Protein AF-A0A852DQ60-F1 (afdb_monomer)

pLDDT: mean 92.2, std 7.35, range [62.75, 98.69]

Sequence (88 aa):
LIISFTSQISRLLQKDAEQESQMRAEIQTMKQELATISMMDEFARYARLERKINKMTDKLKTHVKARTAQLAKIKWVINIVFYIVQVS

Structure (mmCIF, N/CA/C/O backbone):
data_AF-A0A852DQ60-F1
#
_entry.id   AF-A0A852DQ60-F1
#
loop_
_atom_site.group_PDB
_atom_site.id
_atom_site.type_symbol
_atom_site.label_atom_id
_atom_site.label_a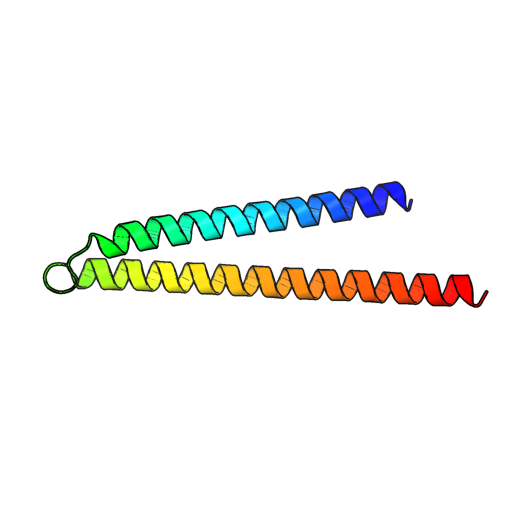lt_id
_atom_site.label_comp_id
_atom_site.label_asym_id
_atom_site.label_entity_id
_atom_site.label_seq_id
_atom_site.pdbx_PDB_ins_code
_atom_site.Cartn_x
_atom_site.Cartn_y
_atom_site.Cartn_z
_atom_site.occupancy
_atom_site.B_iso_or_equiv
_atom_site.auth_seq_id
_atom_site.auth_comp_id
_atom_site.auth_asym_id
_atom_site.auth_atom_id
_atom_site.pdbx_PDB_model_num
ATOM 1 N N . LEU A 1 1 ? 23.136 12.609 -22.265 1.00 62.75 1 LEU A N 1
ATOM 2 C CA . LEU A 1 1 ? 21.768 12.052 -22.417 1.00 62.75 1 LEU A CA 1
ATOM 3 C C . LEU A 1 1 ? 21.526 10.853 -21.495 1.00 62.75 1 LEU A C 1
ATOM 5 O O . LEU A 1 1 ? 20.684 10.972 -20.617 1.00 62.75 1 LEU A O 1
ATOM 9 N N . ILE A 1 2 ? 22.304 9.767 -21.597 1.00 70.81 2 ILE A N 1
ATOM 10 C CA . ILE A 1 2 ? 22.135 8.549 -20.770 1.00 70.81 2 ILE A CA 1
ATOM 11 C C . ILE A 1 2 ? 22.230 8.836 -19.258 1.00 70.81 2 ILE A C 1
ATOM 13 O O . ILE A 1 2 ? 21.332 8.459 -18.518 1.00 70.81 2 ILE A O 1
ATOM 17 N N . ILE A 1 3 ? 23.248 9.583 -18.809 1.00 73.94 3 ILE A N 1
ATOM 18 C CA . ILE A 1 3 ? 23.449 9.931 -17.383 1.00 73.94 3 ILE A CA 1
ATOM 19 C C . ILE A 1 3 ? 22.292 10.782 -16.822 1.00 73.94 3 ILE A C 1
ATOM 21 O O . ILE A 1 3 ? 21.881 10.630 -15.675 1.00 73.94 3 ILE A O 1
ATOM 25 N N . SER A 1 4 ? 21.724 11.673 -17.639 1.00 75.44 4 SER A N 1
ATOM 26 C CA . SER A 1 4 ? 20.586 12.500 -17.221 1.00 75.44 4 SER A CA 1
ATOM 27 C C . SER A 1 4 ? 19.309 11.658 -17.117 1.00 75.44 4 SER A C 1
ATOM 29 O O . SER A 1 4 ? 18.578 11.761 -16.133 1.00 75.44 4 SER A O 1
ATOM 31 N N . PHE A 1 5 ? 19.096 10.745 -18.067 1.00 75.81 5 PHE A N 1
ATOM 32 C CA . PHE A 1 5 ? 17.962 9.825 -18.076 1.00 75.81 5 PHE A CA 1
ATOM 33 C C . PHE A 1 5 ? 17.986 8.840 -16.896 1.00 75.81 5 PHE A C 1
ATOM 35 O O . PHE A 1 5 ? 16.979 8.680 -16.208 1.00 75.81 5 PHE A O 1
ATOM 42 N N . THR A 1 6 ? 19.143 8.244 -16.590 1.00 80.31 6 THR A N 1
ATOM 43 C CA . THR A 1 6 ? 19.290 7.359 -15.422 1.00 80.31 6 THR A CA 1
ATOM 44 C C . THR A 1 6 ? 19.064 8.110 -14.112 1.00 80.31 6 THR A C 1
ATOM 46 O O . THR A 1 6 ? 18.406 7.584 -13.219 1.00 80.31 6 THR A O 1
ATOM 49 N N . SER A 1 7 ? 19.517 9.365 -14.007 1.00 82.12 7 SER A N 1
ATOM 50 C CA . SER A 1 7 ? 19.290 10.186 -12.810 1.00 82.12 7 SER A CA 1
ATOM 51 C C . SER A 1 7 ? 17.805 10.495 -12.564 1.00 82.12 7 SER A C 1
ATOM 53 O O . SER A 1 7 ? 17.344 10.450 -11.423 1.00 82.12 7 SER A O 1
ATOM 55 N N . GLN A 1 8 ? 17.039 10.755 -13.629 1.00 83.31 8 GLN A N 1
ATOM 56 C CA . GLN A 1 8 ? 15.596 11.003 -13.564 1.00 83.31 8 GLN A CA 1
ATOM 57 C C . GLN A 1 8 ? 14.842 9.743 -13.117 1.00 83.31 8 GLN A C 1
ATOM 59 O O . GLN A 1 8 ? 14.022 9.815 -12.204 1.00 83.31 8 GLN A O 1
ATOM 64 N N . ILE A 1 9 ? 15.174 8.580 -13.692 1.00 82.62 9 ILE A N 1
ATOM 65 C CA . ILE A 1 9 ? 14.584 7.291 -13.300 1.00 82.62 9 ILE A CA 1
ATOM 66 C C . ILE A 1 9 ? 14.885 6.974 -11.833 1.00 82.62 9 ILE A C 1
ATOM 68 O O . ILE A 1 9 ? 13.968 6.633 -11.090 1.00 82.62 9 ILE A O 1
ATOM 72 N N . SER A 1 10 ? 16.134 7.128 -11.387 1.00 84.62 10 SER A N 1
ATOM 73 C CA . SER A 1 10 ? 16.509 6.854 -9.995 1.00 84.62 10 SER A CA 1
ATOM 74 C C . SER A 1 10 ? 15.728 7.715 -9.002 1.00 84.62 10 SER A C 1
ATOM 76 O O . SER A 1 10 ? 15.245 7.194 -8.000 1.00 84.62 10 SER A O 1
ATOM 78 N N . ARG A 1 11 ? 15.536 9.009 -9.297 1.00 86.19 11 ARG A N 1
ATOM 79 C CA . ARG A 1 11 ? 14.745 9.915 -8.447 1.00 86.19 11 ARG A CA 1
ATOM 80 C C . ARG A 1 11 ? 13.274 9.511 -8.374 1.00 86.19 11 ARG A C 1
ATOM 82 O O . ARG A 1 11 ? 12.695 9.534 -7.292 1.00 86.19 11 ARG A O 1
ATOM 89 N N . LEU A 1 12 ? 12.677 9.124 -9.502 1.00 82.62 12 LEU A N 1
ATOM 90 C CA . LEU A 1 12 ? 11.2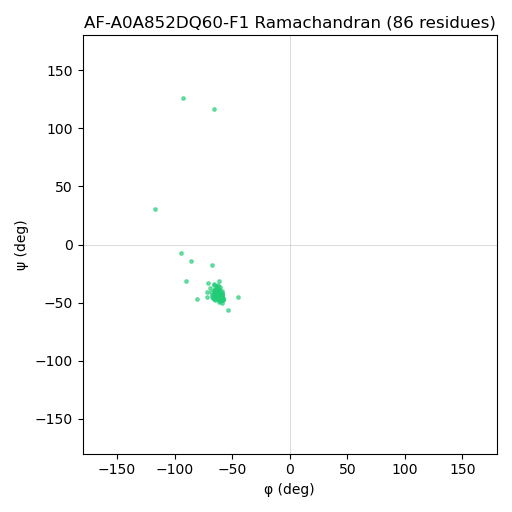94 8.640 -9.534 1.00 82.62 12 LEU A CA 1
ATOM 91 C C . LEU A 1 12 ? 11.143 7.350 -8.716 1.00 82.62 12 LEU A C 1
ATOM 93 O O . LEU A 1 12 ? 10.268 7.264 -7.860 1.00 82.62 12 LEU A O 1
ATOM 97 N N . LEU A 1 13 ? 12.058 6.393 -8.895 1.00 84.62 13 LEU A N 1
ATOM 98 C CA . LEU A 1 13 ? 12.034 5.125 -8.165 1.00 84.62 13 LEU A CA 1
ATOM 99 C C . LEU A 1 13 ? 12.268 5.282 -6.662 1.00 84.62 13 LEU A C 1
ATOM 101 O O . LEU A 1 13 ? 11.691 4.512 -5.890 1.00 84.62 13 LEU A O 1
ATOM 105 N N . GLN A 1 14 ? 13.111 6.236 -6.253 1.00 88.19 14 GLN A N 1
ATOM 106 C CA . GLN A 1 14 ? 13.318 6.581 -4.846 1.00 88.19 14 GLN A CA 1
ATOM 107 C C . GLN A 1 14 ? 12.053 7.175 -4.235 1.00 88.19 14 GLN A C 1
ATOM 109 O O . GLN A 1 14 ? 11.631 6.722 -3.175 1.00 88.19 14 GLN A O 1
ATOM 114 N N . LYS A 1 15 ? 11.416 8.126 -4.927 1.00 87.00 15 LYS A N 1
ATOM 115 C CA . LYS A 1 15 ? 10.180 8.754 -4.455 1.00 87.00 15 LYS A CA 1
ATOM 116 C C . LYS A 1 15 ? 9.053 7.734 -4.273 1.00 87.00 15 LYS A C 1
ATOM 118 O O . LYS A 1 15 ? 8.381 7.755 -3.245 1.00 87.00 15 LYS A O 1
ATOM 123 N N . ASP A 1 16 ? 8.883 6.816 -5.225 1.00 87.12 16 ASP A N 1
ATOM 124 C CA . ASP A 1 16 ? 7.886 5.747 -5.097 1.00 87.12 16 ASP A CA 1
ATOM 125 C C . ASP A 1 16 ? 8.199 4.820 -3.911 1.00 87.12 16 ASP A C 1
ATOM 127 O O . ASP A 1 16 ? 7.300 4.446 -3.161 1.00 87.12 16 ASP A O 1
ATOM 131 N N . ALA A 1 17 ? 9.474 4.465 -3.712 1.00 88.88 17 ALA A N 1
ATOM 132 C CA . ALA A 1 17 ? 9.890 3.597 -2.611 1.00 88.88 17 ALA A CA 1
ATOM 133 C C . ALA A 1 17 ? 9.680 4.252 -1.235 1.00 88.88 17 ALA A C 1
ATOM 135 O O . ALA A 1 17 ? 9.241 3.588 -0.295 1.00 88.88 17 ALA A O 1
ATOM 136 N N . GLU A 1 18 ? 9.961 5.549 -1.116 1.00 93.38 18 GLU A N 1
ATOM 137 C CA . GLU A 1 18 ? 9.732 6.314 0.109 1.00 93.38 18 GLU A CA 1
ATOM 138 C C . GLU A 1 18 ? 8.236 6.418 0.424 1.00 93.38 18 GLU A C 1
ATOM 140 O O . GLU A 1 18 ? 7.820 6.135 1.548 1.00 93.38 18 GLU A O 1
ATOM 145 N N . GLN A 1 19 ? 7.409 6.697 -0.589 1.00 92.00 19 GLN A N 1
ATOM 146 C CA . GLN A 1 19 ? 5.956 6.719 -0.438 1.00 92.00 19 GLN A CA 1
ATOM 147 C C . GLN A 1 19 ? 5.400 5.345 -0.027 1.00 92.00 19 GLN A C 1
ATOM 149 O O . GLN A 1 19 ? 4.576 5.258 0.885 1.00 92.00 19 GLN A O 1
ATOM 154 N N . GLU A 1 20 ? 5.860 4.254 -0.649 1.00 94.25 20 GLU A N 1
ATOM 155 C CA . GLU A 1 20 ? 5.482 2.891 -0.252 1.00 94.25 20 GLU A CA 1
ATOM 156 C C . GLU A 1 20 ? 5.893 2.582 1.195 1.00 94.25 20 GLU A C 1
ATOM 158 O O . GLU A 1 20 ? 5.124 1.960 1.932 1.00 94.25 20 GLU A O 1
ATOM 163 N N . SER A 1 21 ? 7.087 3.015 1.612 1.00 95.69 21 SER A N 1
ATOM 164 C CA . SER A 1 21 ? 7.587 2.849 2.981 1.00 95.69 21 SER A CA 1
ATOM 165 C C . SER A 1 21 ? 6.713 3.592 3.992 1.00 95.69 21 SER A C 1
ATOM 167 O O . SER A 1 21 ? 6.270 3.006 4.982 1.00 95.69 21 SER A O 1
ATOM 169 N N . GLN A 1 22 ? 6.370 4.848 3.699 1.00 96.69 22 GLN A N 1
ATOM 170 C CA . GLN A 1 22 ? 5.494 5.659 4.541 1.00 96.69 22 GLN A CA 1
ATOM 171 C C . GLN A 1 22 ? 4.103 5.026 4.685 1.00 96.69 22 GLN A C 1
ATOM 173 O O . GLN A 1 22 ? 3.606 4.863 5.798 1.00 96.69 22 GLN A O 1
ATOM 178 N N . MET A 1 23 ? 3.505 4.570 3.581 1.00 97.25 23 MET A N 1
ATOM 179 C CA . MET A 1 23 ? 2.210 3.880 3.615 1.00 97.25 23 MET A CA 1
ATOM 180 C C . MET A 1 23 ? 2.263 2.583 4.432 1.00 97.25 23 MET A C 1
ATOM 182 O O . MET A 1 23 ? 1.311 2.262 5.145 1.00 97.25 23 MET A O 1
ATOM 186 N N . ARG A 1 24 ? 3.366 1.824 4.353 1.00 97.94 24 ARG A N 1
ATOM 187 C CA . ARG A 1 24 ? 3.570 0.625 5.185 1.00 97.94 24 ARG A CA 1
ATOM 188 C C . ARG A 1 24 ? 3.644 0.987 6.662 1.00 97.94 24 ARG A C 1
ATOM 190 O O . ARG A 1 24 ? 3.006 0.301 7.457 1.00 97.94 24 ARG A O 1
ATOM 197 N N . ALA A 1 25 ? 4.374 2.042 7.015 1.00 98.12 25 ALA A N 1
ATOM 198 C CA . ALA A 1 25 ? 4.469 2.517 8.391 1.00 98.12 25 ALA A CA 1
ATOM 199 C C . ALA A 1 25 ? 3.090 2.919 8.936 1.00 98.12 25 ALA A C 1
ATOM 201 O O . ALA A 1 25 ? 2.687 2.425 9.983 1.00 98.12 25 ALA A O 1
ATOM 202 N N . GLU A 1 26 ? 2.312 3.702 8.182 1.00 97.94 26 GLU A N 1
ATOM 203 C CA . GLU A 1 26 ? 0.947 4.089 8.568 1.00 97.94 26 GLU A CA 1
ATOM 204 C C . GLU A 1 26 ? 0.021 2.882 8.770 1.00 97.94 26 GLU A C 1
ATOM 206 O O . GLU A 1 26 ? -0.738 2.832 9.739 1.00 97.94 26 GLU A O 1
ATOM 211 N N . ILE A 1 27 ? 0.088 1.882 7.881 1.00 98.50 27 ILE A N 1
ATOM 212 C CA . ILE A 1 27 ? -0.680 0.638 8.029 1.00 98.50 27 ILE A CA 1
ATOM 213 C C . ILE A 1 27 ? -0.284 -0.094 9.315 1.00 98.50 27 ILE A C 1
ATOM 215 O O . ILE A 1 27 ? -1.167 -0.588 10.015 1.00 98.50 27 ILE A O 1
ATOM 219 N N . GLN A 1 28 ? 1.010 -0.176 9.636 1.00 98.50 28 GLN A N 1
ATOM 220 C CA . GLN A 1 28 ? 1.467 -0.828 10.867 1.00 98.50 28 GLN A CA 1
ATOM 221 C C . GLN A 1 28 ? 1.007 -0.075 12.113 1.00 98.50 28 GLN A C 1
ATOM 223 O O . GLN A 1 28 ? 0.483 -0.703 13.029 1.00 98.50 28 GLN A O 1
ATOM 228 N N . THR A 1 29 ? 1.101 1.255 12.119 1.00 98.50 29 THR A N 1
ATOM 229 C CA . THR A 1 29 ? 0.585 2.085 13.214 1.00 98.50 29 THR A CA 1
ATOM 230 C C . THR A 1 29 ? -0.911 1.856 13.428 1.00 98.50 29 THR A C 1
ATOM 232 O O . THR A 1 29 ? -1.344 1.611 14.549 1.00 98.50 29 THR A O 1
ATOM 235 N N . MET A 1 30 ? -1.714 1.848 12.357 1.00 98.44 30 MET A N 1
ATOM 236 C CA . ME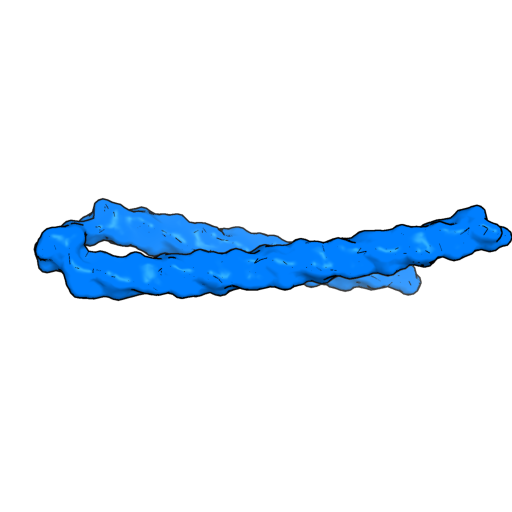T A 1 30 ? -3.151 1.573 12.478 1.00 98.44 30 MET A CA 1
ATOM 237 C C . MET A 1 30 ? -3.440 0.143 12.944 1.00 98.44 30 MET A C 1
ATOM 239 O O . MET A 1 3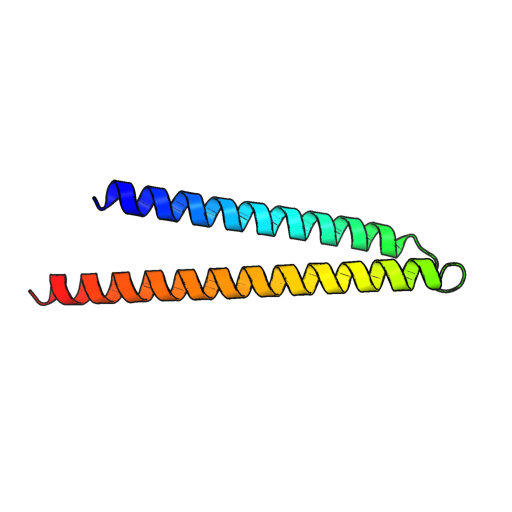0 ? -4.405 -0.070 13.668 1.00 98.44 30 MET A O 1
ATOM 243 N N . LYS A 1 31 ? -2.631 -0.850 12.555 1.00 98.44 31 LYS A N 1
ATOM 244 C CA . LYS A 1 31 ? -2.771 -2.228 13.057 1.00 98.44 31 LYS A CA 1
ATOM 245 C C . LYS A 1 31 ? -2.468 -2.330 14.549 1.00 98.44 31 LYS A C 1
ATOM 247 O O . LYS A 1 31 ? -3.157 -3.067 15.246 1.00 98.44 31 LYS A O 1
ATOM 252 N N . GLN A 1 32 ? -1.466 -1.595 15.027 1.00 98.44 32 GLN A N 1
ATOM 253 C CA . GLN A 1 32 ? -1.168 -1.496 16.455 1.00 98.44 32 GLN A CA 1
ATOM 254 C C . GLN A 1 32 ? -2.319 -0.826 17.208 1.00 98.44 32 GLN A C 1
ATOM 256 O O . GLN A 1 32 ? -2.730 -1.336 18.242 1.00 98.44 32 GLN A O 1
ATOM 261 N N .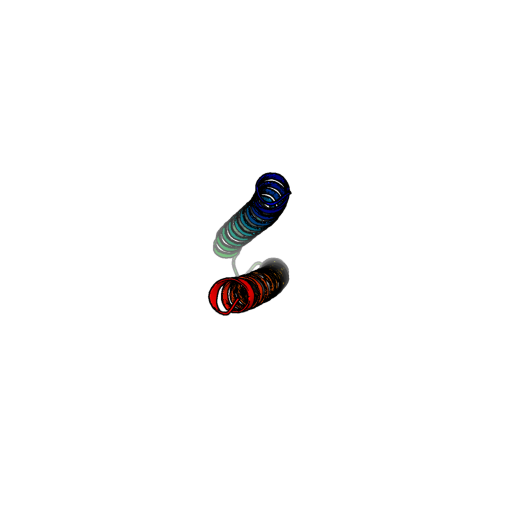 GLU A 1 33 ? -2.892 0.250 16.662 1.00 98.06 33 GLU A N 1
ATOM 262 C CA . GLU A 1 33 ? -4.092 0.877 17.228 1.00 98.06 33 GLU A CA 1
ATOM 263 C C . GLU A 1 33 ? -5.289 -0.089 17.234 1.00 98.06 33 GLU A C 1
ATOM 265 O O . GLU A 1 33 ? -5.986 -0.200 18.233 1.00 98.06 33 GLU A O 1
ATOM 270 N N . LEU A 1 34 ? -5.516 -0.845 16.156 1.00 98.31 34 LEU A N 1
ATOM 271 C CA . LEU A 1 34 ? -6.611 -1.816 16.091 1.00 98.31 34 LEU A CA 1
ATOM 272 C C . LEU A 1 34 ? -6.484 -2.898 17.171 1.00 98.31 34 LEU A C 1
ATOM 274 O O . LEU A 1 34 ? -7.494 -3.317 17.728 1.00 98.31 34 LEU A O 1
ATOM 278 N N . ALA A 1 35 ? -5.257 -3.322 17.486 1.00 97.81 35 ALA A N 1
ATOM 279 C CA . ALA A 1 35 ? -4.988 -4.332 18.506 1.00 97.81 35 ALA A CA 1
ATOM 280 C C . ALA A 1 35 ? -5.317 -3.870 19.937 1.00 97.81 35 ALA A C 1
ATOM 282 O O . ALA A 1 35 ? -5.452 -4.716 20.818 1.00 97.81 35 ALA A O 1
ATOM 283 N N . THR A 1 36 ? -5.451 -2.560 20.181 1.00 97.69 36 THR A N 1
ATOM 284 C CA . THR A 1 36 ? -5.828 -2.021 21.499 1.00 97.69 36 THR A CA 1
ATOM 285 C C . THR A 1 36 ? -7.329 -1.776 21.648 1.00 97.69 36 THR A C 1
ATOM 287 O O . THR A 1 36 ? -7.782 -1.475 22.749 1.00 97.69 36 THR A O 1
ATOM 290 N N . ILE A 1 37 ? -8.108 -1.912 20.571 1.00 97.62 37 ILE A N 1
ATOM 291 C CA . ILE A 1 37 ? -9.552 -1.664 20.568 1.00 97.62 37 ILE A CA 1
ATOM 292 C C . ILE A 1 37 ? -10.294 -2.970 20.852 1.00 97.62 37 ILE A C 1
ATOM 294 O O . ILE A 1 37 ? -10.127 -3.959 20.132 1.00 97.62 37 ILE A O 1
ATOM 298 N N . SER A 1 38 ? -11.173 -2.963 21.858 1.00 96.81 38 SER A N 1
ATOM 299 C CA . SER A 1 38 ? -12.041 -4.111 22.136 1.00 96.81 38 SER A CA 1
ATOM 300 C C . SER A 1 38 ? -13.023 -4.309 20.984 1.00 96.81 38 SER A C 1
ATOM 302 O O . SER A 1 38 ? -13.880 -3.468 20.720 1.00 96.81 38 SER A O 1
ATOM 304 N N . MET A 1 39 ? -12.936 -5.444 20.292 1.00 93.75 39 MET A N 1
ATOM 305 C CA . MET A 1 39 ? -13.900 -5.789 19.244 1.00 93.75 39 MET A CA 1
ATOM 306 C C . MET A 1 39 ? -15.327 -5.918 19.803 1.00 93.75 39 MET A C 1
ATOM 308 O O . MET A 1 39 ? -16.282 -5.635 19.085 1.00 93.75 39 MET A O 1
ATOM 312 N N . MET A 1 40 ? -15.466 -6.340 21.063 1.00 94.62 40 MET A N 1
ATOM 313 C CA . MET A 1 40 ? -16.759 -6.593 21.699 1.00 94.62 40 MET A CA 1
ATOM 314 C C . MET A 1 40 ? -17.414 -5.295 22.181 1.00 94.62 40 MET A C 1
ATOM 316 O O . MET A 1 40 ? -18.577 -5.048 21.873 1.00 94.62 40 MET A O 1
ATOM 320 N N . ASP A 1 41 ? -16.648 -4.440 22.864 1.00 97.75 41 ASP A N 1
ATOM 321 C CA . ASP A 1 41 ? -17.175 -3.221 23.495 1.00 97.75 41 ASP A CA 1
ATOM 322 C C . ASP A 1 41 ? -17.138 -2.011 22.550 1.00 97.75 41 ASP A C 1
ATOM 324 O O . ASP A 1 41 ? -17.997 -1.132 22.601 1.00 97.75 41 ASP A O 1
ATOM 328 N N . GLU A 1 42 ? -16.157 -1.971 21.643 1.00 98.12 42 GLU A N 1
ATOM 329 C CA . GLU A 1 42 ? -15.907 -0.860 20.720 1.00 98.12 42 GLU A CA 1
ATOM 330 C C . GLU A 1 42 ? -16.066 -1.274 19.244 1.00 98.12 42 GLU A C 1
ATOM 332 O O . GLU A 1 42 ? -15.425 -0.703 18.354 1.00 98.12 42 GLU A O 1
ATOM 337 N N . PHE A 1 43 ? -16.949 -2.236 18.943 1.00 97.06 43 PHE A N 1
ATOM 338 C CA . PHE A 1 43 ? -17.137 -2.811 17.600 1.00 97.06 43 PHE A CA 1
ATOM 339 C C . PHE A 1 43 ? -17.190 -1.768 16.471 1.00 97.06 43 PHE A C 1
ATOM 341 O O . PHE A 1 43 ? -16.539 -1.913 15.436 1.00 97.06 43 PHE A O 1
ATOM 348 N N . ALA A 1 44 ? -17.939 -0.677 16.661 1.00 97.94 44 ALA A N 1
ATOM 349 C CA . ALA A 1 44 ? -18.067 0.366 15.645 1.00 97.94 44 ALA A CA 1
ATOM 350 C C . ALA A 1 44 ? -16.729 1.062 15.338 1.00 97.94 44 ALA A C 1
ATOM 352 O O . ALA A 1 44 ? -16.450 1.384 14.179 1.00 97.94 44 ALA A O 1
ATOM 353 N N . ARG A 1 45 ? -15.897 1.296 16.359 1.00 98.12 45 ARG A N 1
ATOM 354 C CA . ARG A 1 45 ? -14.562 1.881 16.206 1.00 98.12 45 ARG A CA 1
ATOM 355 C C . ARG A 1 45 ? -13.613 0.870 15.565 1.00 98.12 45 ARG A C 1
ATOM 357 O O . ARG A 1 45 ? -12.942 1.227 14.596 1.00 98.12 45 ARG A O 1
ATOM 364 N N . TYR A 1 46 ? -13.645 -0.382 16.029 1.00 98.44 46 TYR A N 1
ATOM 365 C CA . TYR A 1 46 ? -12.880 -1.490 15.456 1.00 98.44 46 TYR A CA 1
ATOM 366 C C . TYR A 1 46 ? -13.147 -1.622 13.950 1.00 98.44 46 TYR A C 1
ATOM 368 O O . TYR A 1 46 ? -12.238 -1.474 13.136 1.00 98.44 46 TYR A O 1
ATOM 376 N N . ALA A 1 47 ? -14.414 -1.778 13.558 1.00 98.31 47 ALA A N 1
ATOM 377 C CA . ALA A 1 47 ? -14.814 -1.983 12.167 1.00 98.31 47 ALA A CA 1
ATOM 378 C C . ALA A 1 47 ? -14.449 -0.796 11.256 1.00 98.31 47 ALA A C 1
ATOM 380 O O . ALA A 1 47 ? -14.110 -0.974 10.083 1.00 98.31 47 ALA A O 1
ATOM 381 N N . ARG A 1 48 ? -14.505 0.443 11.768 1.00 98.50 48 ARG A N 1
ATOM 382 C CA . ARG A 1 48 ? -14.075 1.632 11.010 1.00 98.50 48 ARG A CA 1
ATOM 383 C C . ARG A 1 48 ? -12.570 1.625 10.769 1.00 98.50 48 ARG A C 1
ATOM 385 O O . ARG A 1 48 ? -12.142 1.904 9.645 1.00 98.50 48 ARG A O 1
ATOM 392 N N . LEU A 1 49 ? -11.783 1.313 11.796 1.00 98.56 49 LEU A N 1
ATOM 393 C CA . LEU A 1 49 ? -10.331 1.273 11.684 1.00 98.56 49 LEU A CA 1
ATOM 394 C C . LEU A 1 49 ? -9.874 0.108 10.797 1.00 98.56 49 LEU A C 1
ATOM 396 O O . LEU A 1 49 ? -9.045 0.309 9.913 1.00 98.56 49 LEU A O 1
ATOM 400 N N . GLU A 1 50 ? -10.498 -1.060 10.927 1.00 98.44 50 GLU A N 1
ATOM 401 C CA . GLU A 1 50 ? -10.271 -2.213 10.055 1.00 98.44 50 GLU A CA 1
ATOM 402 C C . GLU A 1 50 ? -10.542 -1.874 8.578 1.00 98.44 50 GLU A C 1
ATOM 404 O O . GLU A 1 50 ? -9.699 -2.107 7.709 1.00 98.44 50 GLU A O 1
ATOM 409 N N . ARG A 1 51 ? -11.670 -1.214 8.268 1.00 98.69 51 ARG A N 1
ATOM 410 C CA . ARG A 1 51 ? -11.963 -0.742 6.898 1.00 98.69 51 AR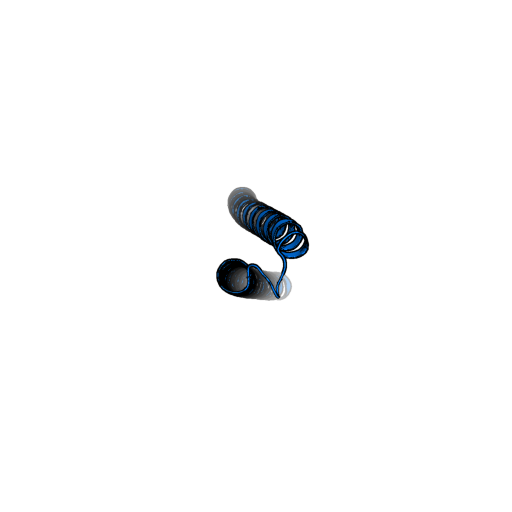G A CA 1
ATOM 411 C C . ARG A 1 51 ? -10.931 0.261 6.389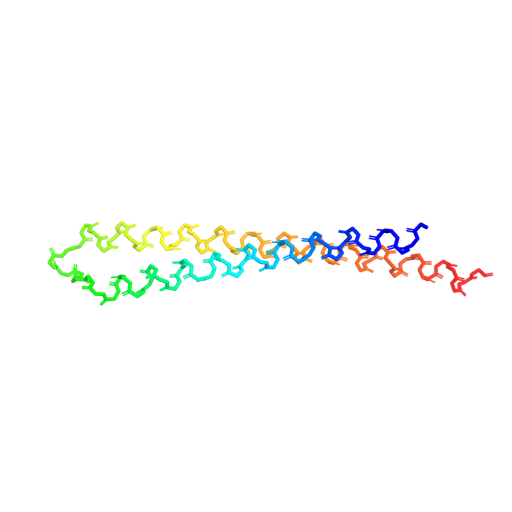 1.00 98.69 51 ARG A C 1
ATOM 413 O O . ARG A 1 51 ? -10.581 0.232 5.208 1.00 98.69 51 ARG A O 1
ATOM 420 N N . LYS A 1 52 ? -10.436 1.152 7.254 1.00 98.38 52 LYS A N 1
ATOM 421 C CA . LYS A 1 52 ? -9.387 2.117 6.898 1.00 98.38 52 LYS A CA 1
ATOM 422 C C . LYS A 1 52 ? -8.067 1.407 6.579 1.00 98.38 52 LYS A C 1
ATOM 424 O O . LYS A 1 52 ? -7.443 1.741 5.572 1.00 98.38 52 LYS A O 1
ATOM 429 N N . ILE A 1 53 ? -7.690 0.401 7.371 1.00 98.62 53 ILE A N 1
ATOM 430 C CA . ILE A 1 53 ? -6.520 -0.456 7.124 1.00 98.62 53 ILE A CA 1
ATOM 431 C C . ILE A 1 53 ? -6.654 -1.164 5.776 1.00 98.62 53 ILE A C 1
ATOM 433 O O . ILE A 1 53 ? -5.723 -1.102 4.970 1.00 98.62 53 ILE A O 1
ATOM 437 N N . ASN A 1 54 ? -7.807 -1.771 5.492 1.00 98.50 54 ASN A N 1
ATOM 438 C CA . ASN A 1 54 ? -8.047 -2.458 4.220 1.00 98.50 54 ASN A CA 1
ATOM 439 C C . ASN A 1 54 ? -7.929 -1.495 3.034 1.00 98.50 54 ASN A C 1
ATOM 441 O O . ASN A 1 54 ? -7.165 -1.750 2.105 1.00 98.50 54 ASN A O 1
ATOM 445 N N . LYS A 1 55 ? -8.563 -0.319 3.120 1.00 98.50 55 LYS A N 1
ATOM 446 C CA . LYS A 1 55 ? -8.480 0.712 2.075 1.00 98.50 55 LYS A CA 1
ATOM 447 C C . LYS A 1 55 ? -7.043 1.166 1.810 1.00 98.50 55 LYS A C 1
ATOM 449 O O . LYS A 1 55 ? -6.649 1.307 0.655 1.00 98.50 55 LYS A O 1
ATOM 454 N N . MET A 1 56 ? -6.258 1.408 2.860 1.00 97.56 56 MET A N 1
ATOM 455 C CA . MET A 1 56 ? -4.855 1.816 2.718 1.00 97.56 56 MET A CA 1
ATOM 456 C C . MET A 1 56 ? -3.980 0.682 2.173 1.00 97.56 56 MET A C 1
ATOM 458 O O . MET A 1 56 ? -3.123 0.924 1.323 1.00 97.56 56 MET A O 1
ATOM 462 N N . THR A 1 57 ? -4.245 -0.557 2.589 1.00 97.88 57 THR A N 1
ATOM 463 C CA . THR A 1 57 ? -3.563 -1.758 2.085 1.00 97.88 57 THR A CA 1
ATOM 464 C C . THR A 1 57 ? -3.816 -1.964 0.591 1.00 97.88 57 THR A C 1
ATOM 466 O O . THR A 1 57 ? -2.872 -2.196 -0.165 1.00 97.88 57 THR A O 1
ATOM 469 N N . ASP A 1 58 ? -5.059 -1.806 0.134 1.00 98.06 58 ASP A N 1
ATOM 470 C CA . ASP A 1 58 ? -5.410 -1.914 -1.286 1.00 98.06 58 ASP A CA 1
ATOM 471 C C . ASP A 1 58 ? -4.754 -0.815 -2.125 1.00 98.06 58 ASP A C 1
ATOM 473 O O . ASP A 1 58 ? -4.261 -1.062 -3.235 1.00 98.06 58 ASP A O 1
ATOM 477 N N . LYS A 1 59 ? -4.679 0.398 -1.570 1.00 96.44 59 LYS A N 1
ATOM 478 C CA . LYS A 1 59 ? -3.973 1.520 -2.191 1.00 96.44 59 LYS A CA 1
ATOM 479 C C . LYS A 1 59 ? -2.488 1.194 -2.362 1.00 96.44 59 LYS A C 1
ATOM 481 O O . LYS A 1 59 ? -1.970 1.306 -3.472 1.00 96.44 59 LYS A O 1
ATOM 486 N N . LEU A 1 60 ? -1.829 0.706 -1.307 1.00 97.19 60 LEU A N 1
ATOM 487 C CA . LEU A 1 60 ? -0.426 0.285 -1.355 1.00 97.19 60 LEU A CA 1
ATOM 488 C C . LEU A 1 60 ? -0.207 -0.824 -2.393 1.00 97.19 60 LEU A C 1
ATOM 490 O O . LEU A 1 60 ? 0.713 -0.745 -3.203 1.00 97.19 60 LEU A O 1
ATOM 494 N N . LYS A 1 61 ? -1.079 -1.838 -2.422 1.00 96.56 61 LYS A N 1
ATOM 495 C CA . LYS A 1 61 ? -1.007 -2.936 -3.398 1.00 96.56 61 LYS A CA 1
ATOM 496 C C . LYS A 1 61 ? -1.094 -2.427 -4.837 1.00 96.56 61 LYS A C 1
ATOM 498 O O . LYS A 1 61 ? -0.386 -2.927 -5.709 1.00 96.56 61 LYS A O 1
ATOM 503 N N . THR A 1 62 ? -1.948 -1.437 -5.085 1.00 96.19 62 THR A N 1
ATOM 504 C CA . THR A 1 62 ? -2.101 -0.815 -6.407 1.00 96.19 62 THR A CA 1
ATOM 505 C C . THR A 1 62 ? -0.851 -0.024 -6.801 1.00 96.19 62 THR A C 1
ATOM 507 O O . THR A 1 62 ? -0.371 -0.189 -7.922 1.00 96.19 62 THR A O 1
ATOM 510 N N . HIS A 1 63 ? -0.275 0.751 -5.874 1.00 92.88 63 HIS A N 1
ATOM 511 C CA . HIS A 1 63 ? 0.988 1.470 -6.090 1.00 92.88 63 HIS A CA 1
ATOM 512 C C . HIS A 1 63 ? 2.142 0.521 -6.435 1.00 92.88 63 HIS A C 1
ATOM 514 O O . HIS A 1 63 ? 2.776 0.688 -7.477 1.00 92.88 63 HIS A O 1
ATOM 520 N N . VAL A 1 64 ? 2.340 -0.532 -5.635 1.00 93.69 64 VAL A N 1
ATOM 521 C CA . VAL A 1 64 ? 3.392 -1.535 -5.871 1.00 93.69 64 VAL A CA 1
ATOM 522 C C . VAL A 1 64 ? 3.227 -2.183 -7.246 1.00 93.69 64 VAL A C 1
ATOM 524 O O . VAL A 1 64 ? 4.188 -2.275 -8.006 1.00 93.69 64 VAL A O 1
ATOM 527 N N . LYS A 1 65 ? 2.003 -2.588 -7.614 1.00 94.00 65 LYS A N 1
ATOM 528 C CA . LYS A 1 65 ? 1.726 -3.172 -8.937 1.00 94.00 65 LYS A CA 1
ATOM 529 C C . LYS A 1 65 ? 2.078 -2.216 -10.077 1.00 94.00 65 LYS A C 1
ATOM 531 O O . LYS A 1 65 ? 2.707 -2.641 -11.046 1.00 94.00 65 LYS A O 1
ATOM 536 N N . ALA A 1 66 ? 1.685 -0.946 -9.968 1.00 91.88 66 ALA A N 1
ATOM 537 C CA . ALA A 1 66 ? 1.991 0.064 -10.976 1.00 91.88 66 ALA A CA 1
ATOM 538 C C . ALA A 1 66 ? 3.508 0.260 -11.125 1.00 91.88 66 ALA A C 1
ATOM 540 O O . ALA A 1 66 ? 4.023 0.216 -12.243 1.00 91.88 66 ALA A O 1
ATOM 541 N N . ARG A 1 67 ? 4.234 0.369 -10.005 1.00 90.94 67 ARG A N 1
ATOM 542 C CA . ARG A 1 67 ? 5.697 0.491 -9.981 1.00 90.94 67 ARG A CA 1
ATOM 543 C C . ARG A 1 67 ? 6.388 -0.727 -10.596 1.00 90.94 67 ARG A C 1
ATOM 545 O O . ARG A 1 67 ? 7.285 -0.578 -11.422 1.00 90.94 67 ARG A O 1
ATOM 552 N N . THR A 1 68 ? 5.955 -1.944 -10.258 1.00 91.31 68 THR A N 1
ATOM 553 C CA . THR A 1 68 ? 6.497 -3.174 -10.860 1.00 91.31 68 THR A CA 1
ATOM 554 C C . THR A 1 68 ? 6.265 -3.214 -12.372 1.00 91.31 68 THR A C 1
ATOM 556 O O . THR A 1 68 ? 7.180 -3.563 -13.118 1.00 91.31 68 THR A O 1
ATOM 559 N N . ALA A 1 69 ? 5.082 -2.813 -12.848 1.00 93.31 69 ALA A N 1
ATOM 560 C CA . ALA A 1 69 ? 4.789 -2.745 -14.279 1.00 93.31 69 ALA A CA 1
ATOM 561 C C . ALA A 1 69 ? 5.659 -1.702 -15.004 1.00 93.31 69 ALA A C 1
ATOM 563 O O . ALA A 1 69 ? 6.173 -1.970 -16.093 1.00 93.31 69 ALA A O 1
ATOM 564 N N . GLN A 1 70 ? 5.879 -0.533 -14.394 1.00 89.62 70 GLN A N 1
ATOM 565 C CA . GLN A 1 70 ? 6.779 0.495 -14.927 1.00 89.62 70 GLN A CA 1
ATOM 566 C C . GLN A 1 70 ? 8.225 -0.006 -15.015 1.00 89.62 70 GLN A C 1
ATOM 568 O O . GLN A 1 70 ? 8.860 0.142 -16.058 1.00 89.62 70 GLN A O 1
ATOM 573 N N . LEU A 1 71 ? 8.726 -0.661 -13.965 1.00 89.75 71 LEU A N 1
ATOM 574 C CA . LEU A 1 71 ? 10.059 -1.268 -13.956 1.00 89.75 71 LEU A CA 1
ATOM 575 C C . LEU A 1 71 ? 10.215 -2.336 -15.044 1.00 89.75 71 LEU A C 1
ATOM 577 O O . LEU A 1 71 ? 11.229 -2.356 -15.742 1.00 89.75 71 LEU A O 1
ATOM 581 N N . ALA A 1 72 ? 9.206 -3.191 -15.230 1.00 92.75 72 ALA A N 1
ATOM 582 C CA . ALA A 1 72 ? 9.205 -4.192 -16.294 1.00 92.75 72 ALA A CA 1
ATOM 583 C C . ALA A 1 72 ? 9.260 -3.543 -17.686 1.00 92.75 72 ALA A C 1
ATOM 585 O O . ALA A 1 72 ? 10.048 -3.973 -18.529 1.00 92.75 72 ALA A O 1
ATOM 586 N N . LYS A 1 73 ? 8.492 -2.467 -17.909 1.00 91.62 73 LYS A N 1
ATOM 587 C CA . LYS A 1 73 ? 8.524 -1.696 -19.161 1.00 91.62 73 LYS A CA 1
ATOM 588 C C . LYS A 1 73 ? 9.907 -1.088 -19.413 1.00 91.62 73 LYS A C 1
ATOM 590 O O . LYS A 1 73 ? 10.434 -1.238 -20.511 1.00 91.62 73 LYS A O 1
ATOM 595 N N . ILE A 1 74 ? 10.516 -0.452 -18.408 1.00 89.44 74 ILE A N 1
ATOM 596 C CA . ILE A 1 74 ? 11.867 0.129 -18.523 1.00 89.44 74 ILE A CA 1
ATOM 597 C C . ILE A 1 74 ? 12.888 -0.960 -18.869 1.00 89.44 74 ILE A C 1
ATOM 599 O O . ILE A 1 74 ? 13.665 -0.798 -19.808 1.00 89.44 74 ILE A O 1
ATOM 603 N N . LYS A 1 75 ? 12.855 -2.092 -18.156 1.00 89.44 75 LYS A N 1
ATOM 604 C CA . LYS A 1 75 ? 13.755 -3.225 -18.406 1.00 89.44 75 LYS A CA 1
ATOM 605 C C . LYS A 1 75 ? 13.609 -3.763 -19.830 1.00 89.44 75 LYS A C 1
ATOM 607 O O . LYS A 1 75 ? 14.613 -4.034 -20.481 1.00 89.44 75 LYS A O 1
ATOM 612 N N . TRP A 1 76 ? 12.376 -3.895 -20.316 1.00 95.00 76 TRP A N 1
ATOM 613 C CA . TRP A 1 76 ? 12.097 -4.361 -21.673 1.00 95.00 76 TRP A CA 1
ATOM 614 C C . TRP A 1 76 ? 12.663 -3.412 -22.738 1.00 95.00 76 TRP A C 1
ATOM 616 O O . TRP A 1 76 ? 13.344 -3.867 -23.654 1.00 95.00 76 TRP A O 1
ATOM 626 N N . VAL A 1 77 ? 12.469 -2.097 -22.575 1.00 91.00 77 VAL A N 1
ATOM 627 C CA . VAL A 1 77 ? 13.024 -1.082 -23.490 1.00 91.00 77 VAL A CA 1
ATOM 628 C C . VAL A 1 77 ? 14.552 -1.129 -23.511 1.00 91.00 77 VAL A C 1
ATOM 630 O O . VAL A 1 77 ? 15.143 -1.139 -24.588 1.00 91.00 77 VAL A O 1
ATOM 633 N N . ILE A 1 78 ? 15.198 -1.205 -22.341 1.00 87.94 78 ILE A N 1
ATOM 634 C CA . ILE A 1 78 ? 16.664 -1.313 -22.248 1.00 87.94 78 ILE A CA 1
ATOM 635 C C . ILE A 1 78 ? 17.160 -2.558 -22.991 1.00 87.94 78 ILE A C 1
ATOM 637 O O . ILE A 1 78 ? 18.136 -2.473 -23.732 1.00 87.94 78 ILE A O 1
ATOM 641 N N . ASN A 1 79 ? 16.473 -3.692 -22.835 1.00 91.44 79 ASN A N 1
ATOM 642 C CA . ASN A 1 79 ? 16.852 -4.939 -23.494 1.00 91.44 79 ASN A CA 1
ATOM 643 C C . ASN A 1 79 ? 16.773 -4.839 -25.027 1.00 91.44 79 ASN A C 1
ATOM 645 O O . ASN A 1 79 ? 17.661 -5.327 -25.716 1.00 91.44 79 ASN A O 1
ATOM 649 N N . ILE A 1 80 ? 15.748 -4.167 -25.565 1.00 93.56 80 ILE A N 1
ATOM 650 C CA . ILE A 1 80 ? 15.618 -3.930 -27.013 1.00 93.56 80 ILE A CA 1
ATOM 651 C C . ILE A 1 80 ? 16.742 -3.043 -27.534 1.00 93.56 80 ILE A C 1
ATOM 653 O O . ILE A 1 80 ? 17.361 -3.374 -28.541 1.00 93.56 80 ILE A O 1
ATOM 657 N N . VAL A 1 81 ? 17.015 -1.927 -26.853 1.00 91.06 81 VAL A N 1
A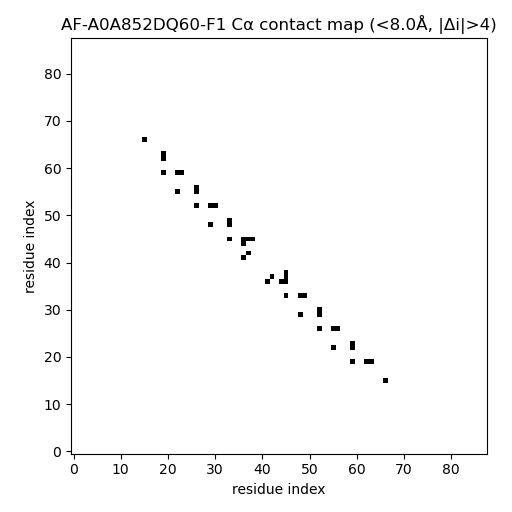TOM 658 C CA . VAL A 1 81 ? 18.087 -1.006 -27.259 1.00 91.06 81 VAL A CA 1
ATOM 659 C C . VAL A 1 81 ? 19.434 -1.727 -27.249 1.00 91.06 81 VAL A C 1
ATOM 661 O O . VAL A 1 81 ? 20.198 -1.600 -28.201 1.00 91.06 81 VAL A O 1
ATOM 664 N N . PHE A 1 82 ? 19.701 -2.524 -26.211 1.00 90.62 82 PHE A N 1
ATOM 665 C CA . PHE A 1 82 ? 20.923 -3.316 -26.113 1.00 90.62 82 PHE A CA 1
ATOM 666 C C . PHE A 1 82 ? 21.030 -4.358 -27.233 1.00 90.62 82 PHE A C 1
ATOM 668 O O . PHE A 1 82 ? 22.084 -4.471 -27.849 1.00 90.62 82 PHE A O 1
ATOM 675 N N . TYR A 1 83 ? 19.938 -5.062 -27.548 1.00 92.75 83 TYR A N 1
ATOM 676 C CA . TYR A 1 83 ? 19.902 -6.029 -28.647 1.00 92.75 83 TYR A CA 1
ATOM 677 C C . TYR A 1 83 ? 20.235 -5.383 -29.997 1.00 92.75 83 TYR A C 1
ATOM 679 O O . TYR A 1 83 ? 21.085 -5.894 -30.717 1.00 92.75 83 TYR A O 1
ATOM 687 N N . ILE A 1 84 ? 19.620 -4.239 -30.320 1.00 94.06 84 ILE A N 1
ATOM 688 C CA . ILE A 1 84 ? 19.887 -3.529 -31.581 1.00 94.06 84 ILE A CA 1
ATOM 689 C C . ILE A 1 84 ? 21.360 -3.120 -31.661 1.00 94.06 84 ILE A C 1
ATOM 691 O O . ILE A 1 84 ? 22.006 -3.399 -32.663 1.00 94.06 84 ILE A O 1
ATOM 695 N N . VAL A 1 85 ? 21.901 -2.505 -30.603 1.00 91.38 85 VAL A N 1
ATOM 696 C CA . VAL A 1 85 ? 23.307 -2.065 -30.562 1.00 91.38 85 VAL A CA 1
ATOM 697 C C . VAL A 1 85 ? 24.281 -3.240 -30.655 1.00 91.38 85 VAL A C 1
ATOM 699 O O . VAL A 1 85 ? 25.317 -3.094 -31.282 1.00 91.38 85 VAL A O 1
ATOM 702 N N . GLN A 1 86 ? 23.972 -4.392 -30.055 1.00 84.94 86 GLN A N 1
ATOM 703 C CA . GLN A 1 86 ? 24.831 -5.580 -30.116 1.00 84.94 86 GLN A CA 1
ATOM 704 C C . GLN A 1 86 ? 24.845 -6.236 -31.506 1.00 84.94 8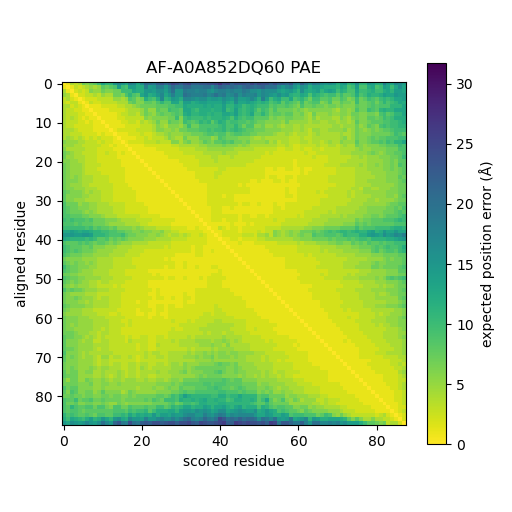6 GLN A C 1
ATOM 706 O O . GLN A 1 86 ? 25.839 -6.850 -31.884 1.00 84.94 86 GLN A O 1
ATOM 711 N N . VAL A 1 87 ? 23.720 -6.181 -32.223 1.00 85.81 87 VAL A N 1
ATOM 712 C CA . VAL A 1 87 ? 23.563 -6.785 -33.558 1.00 85.81 87 VAL A CA 1
ATOM 713 C C . VAL A 1 87 ? 24.045 -5.845 -34.678 1.00 85.81 87 VAL A C 1
ATOM 715 O O . VAL A 1 87 ? 24.237 -6.305 -35.802 1.00 85.81 87 VAL A O 1
ATOM 718 N N . SER A 1 88 ? 24.250 -4.558 -34.375 1.00 74.31 88 SER A N 1
ATOM 719 C CA . SER A 1 88 ? 24.812 -3.540 -35.282 1.00 74.31 88 SER A CA 1
ATOM 720 C C . SER A 1 88 ? 26.337 -3.561 -35.275 1.00 74.31 88 SER A C 1
ATOM 722 O O . SER A 1 88 ? 26.919 -3.380 -36.366 1.00 74.31 88 SER A O 1
#

Organism: Passerina amoena (NCBI:txid142471)

Secondary structure (DSSP, 8-state):
-HHHHHHHHHHHHHHHHHHHHHHHHHHHHHHHHHHHS-TTTSHHHHHHHHHHHHHHHHHHHHHHHHHHHHHHHHHHHHHHHHHHHHH-

Radius of gyration: 20.35 Å; Cα contacts (8 Å, |Δi|>4): 22; chains: 1; bounding box: 43×19×59 Å

InterPro domains:
  IPR028945 Get1 family [PF04420] (11-85)
  IPR029012 Helix hairpin bin domain superfamily [G3DSA:1.10.287.660] (4-81)

Mean predicted aligned error: 4.91 Å

Foldseek 3Di:
DVVVVVVVVVVVLVVLVVVLVVLVVVLVVLVVVLVPDDCVPRVVVNVVSVVVSVVSVVVSVVSVVVSVVVVVVVVVVVVVVVVVVVVD

Solvent-accessible surface area (backbone atoms only — not comparable to full-atom values): 4846 Å² total; per-residue (Å²): 108,68,72,59,52,52,52,52,51,51,53,52,55,48,53,54,51,51,51,52,49,51,55,50,50,54,46,51,54,51,51,56,54,50,72,73,45,49,61,84,84,36,37,74,61,36,56,52,51,51,51,50,47,50,54,52,49,53,50,50,54,51,51,52,52,51,52,52,53,50,51,51,51,52,52,51,52,53,52,52,55,49,50,53,63,74,76,103